Protein AF-A0A1B6NU38-F1 (a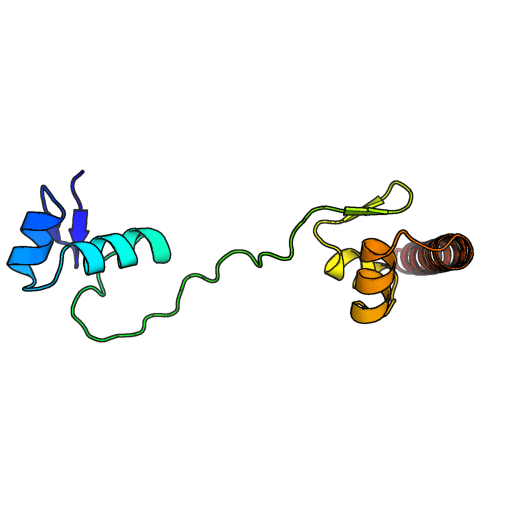fdb_monomer_lite)

Secondary structure (DSSP, 8-state):
--EEETTEEESSHHHHHHHTTS-HHHHHHHHHHHS--TTTTS---PPPP-PPPTT---EEETTEEES-HHHHHHHHT--HHHHHHHHHH---HHHHHHHHHHHHHHHHHHHTT--

Radius of gyration: 23.94 Å; chains: 1; bounding box: 56×25×60 Å

Foldseek 3Di:
DWADELNDIHPDLVRVCVVLVHDSVQQVVCCVFPVHRNCRNVPDPDPTPPDDPPQQDWDAQPNDIDSGLVRLCVLLVHDSVVSVVCVVVPHDPVVSVVSVVSNVVSVVVVVVVVD

Structure (mmCIF, N/CA/C/O backbone):
data_AF-A0A1B6NU38-F1
#
_entry.id   AF-A0A1B6NU38-F1
#
loop_
_atom_site.group_PDB
_atom_site.id
_atom_site.type_symbol
_atom_site.label_atom_id
_atom_site.label_alt_id
_atom_site.label_comp_id
_atom_site.label_asym_id
_atom_site.label_entity_id
_atom_site.label_seq_id
_atom_site.pdbx_PDB_ins_code
_atom_site.Cartn_x
_atom_site.Cartn_y
_atom_site.Cartn_z
_atom_site.occupancy
_atom_site.B_iso_or_equiv
_atom_site.auth_seq_id
_atom_site.auth_comp_id
_atom_site.auth_asym_id
_atom_site.auth_atom_id
_atom_site.pdbx_PDB_model_num
ATOM 1 N N . VAL A 1 1 ? 13.464 -15.161 -19.422 1.00 78.38 1 VAL A N 1
ATOM 2 C CA . VAL A 1 1 ? 12.070 -14.668 -19.510 1.00 78.38 1 VAL A CA 1
ATOM 3 C C . VAL A 1 1 ? 12.010 -13.642 -20.631 1.00 78.38 1 VAL A C 1
ATOM 5 O O . VAL A 1 1 ? 12.813 -12.709 -20.578 1.00 78.38 1 VAL A O 1
ATOM 8 N N . PRO A 1 2 ? 11.152 -13.838 -21.647 1.00 85.06 2 PRO A N 1
ATOM 9 C CA . PRO A 1 2 ? 10.975 -12.872 -22.726 1.00 85.06 2 PRO A CA 1
ATOM 10 C C . PRO A 1 2 ? 10.307 -11.597 -22.202 1.00 85.06 2 PRO A C 1
ATOM 12 O O . PRO A 1 2 ? 9.483 -11.653 -21.289 1.00 85.06 2 PRO A O 1
ATOM 15 N N . VAL A 1 3 ? 10.676 -10.443 -22.757 1.00 85.06 3 VAL A N 1
ATOM 16 C CA . VAL A 1 3 ? 10.203 -9.130 -22.298 1.00 85.06 3 VAL A CA 1
ATOM 17 C C . VAL A 1 3 ? 9.656 -8.333 -23.465 1.00 85.06 3 VAL A C 1
ATOM 19 O O . VAL A 1 3 ? 10.313 -8.192 -24.492 1.00 85.06 3 VAL A O 1
ATOM 22 N N . ARG A 1 4 ? 8.456 -7.780 -23.289 1.00 87.94 4 ARG A N 1
ATOM 23 C CA . ARG A 1 4 ? 7.833 -6.886 -24.261 1.00 87.94 4 ARG A CA 1
ATOM 24 C C . ARG A 1 4 ? 8.175 -5.435 -23.928 1.00 87.94 4 ARG A C 1
ATOM 26 O O . ARG A 1 4 ? 7.919 -4.991 -22.810 1.00 87.94 4 ARG A O 1
ATOM 33 N N . VAL A 1 5 ? 8.744 -4.714 -24.891 1.00 84.12 5 VAL A N 1
ATOM 34 C CA . VAL A 1 5 ? 9.052 -3.284 -24.781 1.00 84.12 5 VAL A CA 1
ATOM 35 C C . VAL A 1 5 ? 8.634 -2.574 -26.064 1.00 84.12 5 VAL A C 1
ATOM 37 O O . VAL A 1 5 ? 9.087 -2.928 -27.147 1.00 84.12 5 VAL A O 1
ATOM 40 N N . ARG A 1 6 ? 7.757 -1.574 -25.947 1.00 82.69 6 ARG A N 1
ATOM 41 C CA . ARG A 1 6 ? 7.203 -0.766 -27.047 1.00 82.69 6 ARG A CA 1
ATOM 42 C C . ARG A 1 6 ? 6.589 -1.616 -28.161 1.00 82.69 6 ARG A C 1
ATOM 44 O O . ARG A 1 6 ? 6.775 -1.353 -29.342 1.00 82.69 6 ARG A O 1
ATOM 51 N N . GLY A 1 7 ? 5.885 -2.677 -27.773 1.00 83.75 7 GLY A N 1
ATOM 52 C CA . GLY A 1 7 ? 5.268 -3.614 -28.714 1.00 83.75 7 GLY A CA 1
ATOM 53 C C . GLY A 1 7 ? 6.207 -4.682 -29.286 1.00 83.75 7 GLY A C 1
ATOM 54 O O . GLY A 1 7 ? 5.699 -5.661 -29.823 1.00 83.75 7 GLY A O 1
ATOM 55 N N . VAL A 1 8 ? 7.525 -4.571 -29.095 1.00 87.62 8 VAL A N 1
ATOM 56 C CA . VAL A 1 8 ? 8.518 -5.557 -29.551 1.00 87.62 8 VAL A CA 1
ATOM 57 C C . VAL A 1 8 ? 8.778 -6.588 -28.455 1.00 87.62 8 VAL A C 1
ATOM 59 O O . VAL A 1 8 ? 8.989 -6.230 -27.296 1.00 87.62 8 VAL A O 1
ATOM 62 N N . VAL A 1 9 ? 8.755 -7.877 -28.805 1.00 91.12 9 VAL A N 1
ATOM 63 C CA . VAL A 1 9 ? 9.077 -8.971 -27.877 1.00 91.12 9 VAL A CA 1
ATOM 64 C C . VAL A 1 9 ? 10.547 -9.333 -28.025 1.00 91.12 9 VAL A C 1
ATOM 66 O O . VAL A 1 9 ? 10.983 -9.796 -29.075 1.00 91.12 9 VAL A O 1
ATOM 69 N N . TYR A 1 10 ? 11.303 -9.148 -26.951 1.00 89.50 10 TYR A N 1
ATOM 70 C CA . TYR A 1 10 ? 12.703 -9.533 -26.866 1.00 89.50 10 TYR A CA 1
ATOM 71 C C . TYR A 1 10 ? 12.849 -10.867 -26.127 1.00 89.50 10 TYR A C 1
ATOM 73 O O . TYR A 1 10 ? 12.145 -11.105 -25.140 1.00 89.50 10 TYR A O 1
ATOM 81 N N . PRO A 1 11 ? 13.799 -11.727 -26.533 1.00 91.00 11 PRO A N 1
ATOM 82 C CA . PRO A 1 11 ? 14.022 -13.023 -25.889 1.00 91.00 11 PRO A CA 1
ATOM 83 C C . PRO A 1 11 ? 14.564 -12.888 -24.457 1.00 91.00 11 PRO A C 1
ATOM 85 O O . PRO A 1 11 ? 14.358 -13.773 -23.623 1.00 91.00 11 PRO A O 1
ATOM 88 N N . SER A 1 12 ? 15.231 -11.773 -24.138 1.00 90.88 12 SER A N 1
ATOM 89 C CA . SER A 1 12 ? 15.734 -11.485 -22.795 1.00 90.88 12 SER A CA 1
ATOM 90 C C . SER A 1 12 ? 15.791 -9.984 -22.495 1.00 90.88 12 SER A C 1
ATOM 92 O O . SER A 1 12 ? 15.835 -9.149 -23.400 1.00 90.88 12 SER A O 1
ATOM 94 N N . MET A 1 13 ? 15.842 -9.647 -21.199 1.00 88.56 13 MET A N 1
ATOM 95 C CA . MET A 1 13 ? 16.045 -8.270 -20.724 1.00 88.56 13 MET A CA 1
ATOM 96 C C . MET A 1 13 ? 17.345 -7.661 -21.250 1.00 88.56 13 MET A C 1
ATOM 98 O O . MET A 1 13 ? 17.356 -6.489 -21.604 1.00 88.56 13 MET A O 1
ATOM 102 N N . SER A 1 14 ? 18.425 -8.444 -21.324 1.00 89.38 14 SER A N 1
ATOM 103 C CA . SER A 1 14 ? 19.723 -7.969 -21.812 1.00 89.38 14 SER A CA 1
ATOM 104 C C . SER A 1 14 ? 19.665 -7.585 -23.289 1.00 89.38 14 SER A C 1
ATOM 106 O O . SER A 1 14 ? 20.196 -6.549 -23.668 1.00 89.38 14 SER A O 1
ATOM 108 N N . VAL A 1 15 ? 18.961 -8.368 -24.114 1.00 91.44 15 VAL A N 1
ATOM 109 C CA . VAL A 1 15 ? 18.789 -8.056 -25.542 1.00 91.44 15 VAL A CA 1
ATOM 110 C C . VAL A 1 15 ? 17.937 -6.797 -25.723 1.00 91.44 15 VAL A C 1
ATOM 112 O O . VAL A 1 15 ? 18.296 -5.927 -26.512 1.00 91.44 15 VAL A O 1
ATOM 115 N N . ALA A 1 16 ? 16.860 -6.647 -24.946 1.00 88.12 16 ALA A N 1
ATOM 116 C CA . ALA A 1 16 ? 16.054 -5.424 -24.944 1.00 88.12 16 ALA A CA 1
ATOM 117 C C . ALA A 1 16 ? 16.865 -4.194 -24.496 1.00 88.12 16 ALA A C 1
ATOM 119 O O . ALA A 1 16 ? 16.754 -3.122 -25.082 1.00 88.12 16 ALA A O 1
ATOM 120 N N . ALA A 1 17 ? 17.700 -4.354 -23.468 1.00 88.81 17 ALA A N 1
ATOM 121 C CA . ALA A 1 17 ? 18.563 -3.310 -22.927 1.00 88.81 17 ALA A CA 1
ATOM 122 C C . ALA A 1 17 ? 19.593 -2.825 -23.949 1.00 88.81 17 ALA A C 1
ATOM 124 O O . ALA A 1 17 ? 19.733 -1.619 -24.136 1.00 88.81 17 ALA A O 1
ATOM 125 N N . VAL A 1 18 ? 20.248 -3.753 -24.651 1.00 89.81 18 VAL A N 1
ATOM 126 C CA . VAL A 1 18 ? 21.185 -3.432 -25.735 1.00 89.81 18 VAL A CA 1
ATOM 127 C C . VAL A 1 18 ? 20.462 -2.722 -26.880 1.00 89.81 18 VAL A C 1
ATOM 129 O O . VAL A 1 18 ? 20.910 -1.665 -27.313 1.00 89.81 18 VAL A O 1
ATOM 132 N N . ALA A 1 19 ? 19.309 -3.236 -27.320 1.00 87.88 19 ALA A N 1
ATOM 133 C CA . ALA A 1 19 ? 18.536 -2.638 -28.413 1.00 87.88 19 ALA A CA 1
ATOM 134 C C . ALA A 1 19 ? 18.043 -1.213 -28.104 1.00 87.88 19 ALA A C 1
ATOM 136 O O . ALA A 1 19 ? 17.900 -0.392 -29.005 1.00 87.88 19 ALA A O 1
ATOM 137 N N . LEU A 1 20 ? 17.776 -0.919 -26.831 1.00 83.19 20 LEU A N 1
ATOM 138 C CA . LEU A 1 20 ? 17.291 0.380 -26.364 1.00 83.19 20 LEU A CA 1
ATOM 139 C C . LEU A 1 20 ? 18.406 1.269 -25.797 1.00 83.19 20 LEU A C 1
ATOM 141 O O . LEU A 1 20 ? 18.117 2.376 -25.350 1.00 83.19 20 LEU A O 1
ATOM 145 N N . ASN A 1 21 ? 19.653 0.788 -25.803 1.00 87.50 21 ASN A N 1
ATOM 146 C CA . ASN A 1 21 ? 20.827 1.431 -25.217 1.00 87.50 21 ASN A CA 1
ATOM 147 C C . ASN A 1 21 ? 20.611 1.917 -23.768 1.00 87.50 21 ASN A C 1
ATOM 149 O O . ASN A 1 21 ? 20.907 3.055 -23.406 1.00 87.50 21 ASN A O 1
ATOM 153 N N . ILE A 1 22 ? 20.049 1.048 -22.929 1.00 86.94 22 ILE A N 1
ATOM 154 C CA . ILE A 1 22 ? 19.781 1.314 -21.511 1.00 86.94 22 ILE A CA 1
ATOM 155 C C . ILE A 1 22 ? 20.304 0.182 -20.636 1.00 86.94 22 ILE A C 1
ATOM 157 O O . ILE A 1 22 ? 20.539 -0.928 -21.096 1.00 86.94 22 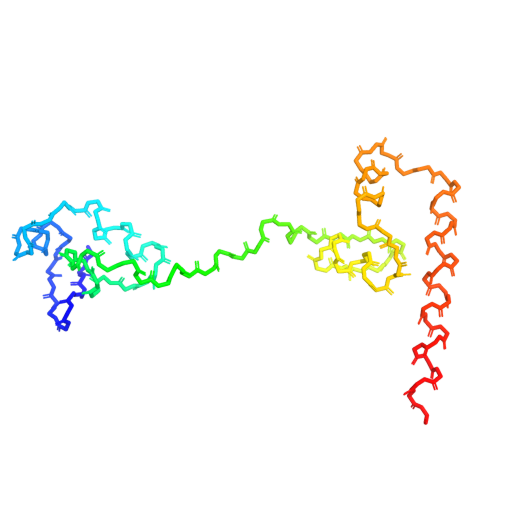ILE A O 1
ATOM 161 N N . SER A 1 23 ? 20.422 0.433 -19.333 1.00 88.00 23 SER A N 1
ATOM 162 C CA . SER A 1 23 ? 20.772 -0.628 -18.389 1.00 88.00 23 SER A CA 1
ATOM 163 C C . SER A 1 23 ? 19.636 -1.658 -18.231 1.00 88.00 23 SER A C 1
ATOM 165 O O . SER A 1 23 ? 18.476 -1.257 -18.055 1.00 88.00 23 SER A O 1
ATOM 167 N N . PRO A 1 24 ? 19.942 -2.972 -18.173 1.00 88.00 24 PRO A N 1
ATOM 168 C CA . PRO A 1 24 ? 18.968 -4.020 -17.854 1.00 88.00 24 PRO A CA 1
ATOM 169 C C . PRO A 1 24 ? 18.225 -3.786 -16.532 1.00 88.00 24 PRO A C 1
ATOM 171 O O . PRO A 1 24 ? 17.050 -4.139 -16.409 1.00 88.00 24 PRO A O 1
ATOM 174 N N . SER A 1 25 ? 18.869 -3.137 -15.553 1.00 85.88 25 SER A N 1
ATOM 175 C CA . SER A 1 25 ? 18.244 -2.810 -14.265 1.00 85.88 25 SER A CA 1
ATOM 176 C C . SER A 1 25 ? 17.117 -1.780 -14.397 1.00 85.88 25 SER A C 1
ATOM 178 O O . SER A 1 25 ? 16.172 -1.800 -13.609 1.00 85.88 25 SER A O 1
ATOM 180 N N . SER A 1 26 ? 17.164 -0.923 -15.422 1.00 83.94 26 SER A N 1
ATOM 181 C CA . SER A 1 26 ? 16.091 0.025 -15.738 1.00 83.94 26 SER A CA 1
ATOM 182 C C . SER A 1 26 ? 14.835 -0.708 -16.214 1.00 83.94 26 SER A C 1
ATOM 184 O O . SER A 1 26 ? 13.735 -0.437 -15.729 1.00 83.94 26 SER A O 1
ATOM 186 N N . ILE A 1 27 ? 15.008 -1.709 -17.086 1.00 86.88 27 ILE A N 1
ATOM 187 C CA . ILE A 1 27 ? 13.917 -2.560 -17.585 1.00 86.88 27 ILE A CA 1
ATOM 188 C C . ILE A 1 27 ? 13.319 -3.379 -16.439 1.00 86.88 27 ILE A C 1
ATOM 190 O O . ILE A 1 27 ? 12.108 -3.344 -16.229 1.00 86.88 27 ILE A O 1
ATOM 194 N N . ALA A 1 28 ? 14.159 -4.050 -15.645 1.00 87.06 28 ALA A N 1
ATOM 195 C CA . ALA A 1 28 ? 13.712 -4.810 -14.478 1.00 87.06 28 ALA A CA 1
ATOM 196 C C . ALA A 1 28 ? 12.971 -3.922 -13.464 1.00 87.06 28 ALA A C 1
ATOM 198 O O . ALA A 1 28 ? 11.897 -4.274 -12.984 1.00 87.06 28 ALA A O 1
ATOM 199 N N . GLY A 1 29 ? 13.497 -2.727 -13.182 1.00 83.94 29 GLY A N 1
ATOM 200 C CA . GLY A 1 29 ? 12.862 -1.764 -12.288 1.00 83.94 29 GLY A CA 1
ATOM 201 C C . GLY A 1 29 ? 11.500 -1.284 -12.791 1.00 83.94 29 GLY A C 1
ATOM 202 O O . GLY A 1 29 ? 10.593 -1.078 -11.985 1.00 83.94 29 GLY A O 1
ATOM 203 N N . GLN A 1 30 ? 11.329 -1.117 -14.104 1.00 82.62 30 GLN A N 1
ATOM 204 C CA . GLN A 1 30 ? 10.035 -0.775 -14.688 1.00 82.62 30 GLN A CA 1
ATOM 205 C C . GLN A 1 30 ? 9.052 -1.944 -14.651 1.00 82.62 30 GLN A C 1
ATOM 207 O O . GLN A 1 30 ? 7.920 -1.742 -14.216 1.00 82.62 30 GLN A O 1
ATOM 212 N N . LEU A 1 31 ? 9.485 -3.160 -14.989 1.00 83.69 31 LEU A N 1
ATOM 213 C CA . LEU A 1 31 ? 8.651 -4.360 -14.886 1.00 83.69 31 LEU A CA 1
ATOM 214 C C . LEU A 1 31 ? 8.169 -4.585 -13.449 1.00 83.69 31 LEU A C 1
ATOM 216 O O . LEU A 1 31 ? 6.971 -4.716 -13.225 1.00 83.69 31 LEU A O 1
ATOM 220 N N . SER A 1 32 ? 9.060 -4.523 -12.458 1.00 81.38 32 SER A N 1
ATOM 221 C CA . SER A 1 32 ? 8.687 -4.746 -11.056 1.00 81.38 32 SER A CA 1
ATOM 222 C C . SER A 1 32 ? 7.785 -3.650 -10.483 1.00 81.38 32 SER A C 1
ATOM 224 O O . SER A 1 32 ? 6.970 -3.921 -9.607 1.00 81.38 32 SER A O 1
ATOM 226 N N . ARG A 1 33 ? 7.928 -2.395 -10.933 1.00 73.62 33 ARG A N 1
ATOM 227 C CA . ARG A 1 33 ? 7.168 -1.253 -10.382 1.00 73.62 33 ARG A CA 1
ATOM 228 C C . ARG A 1 33 ? 5.890 -0.929 -11.147 1.00 73.62 33 ARG A C 1
ATOM 230 O O . ARG A 1 33 ? 5.025 -0.263 -10.589 1.00 73.62 33 ARG A O 1
ATOM 237 N N . ARG A 1 34 ? 5.809 -1.280 -12.430 1.00 75.44 34 ARG A N 1
ATOM 238 C CA . ARG A 1 34 ? 4.717 -0.880 -13.333 1.00 75.44 34 ARG A CA 1
ATOM 239 C C . ARG A 1 34 ? 4.073 -2.062 -14.056 1.00 75.44 34 ARG A C 1
ATOM 241 O O . ARG A 1 34 ? 3.021 -1.874 -14.648 1.00 75.44 34 ARG A O 1
ATOM 248 N N . GLY A 1 35 ? 4.699 -3.239 -14.060 1.00 77.88 35 GLY A N 1
ATOM 249 C CA . GLY A 1 35 ? 4.269 -4.398 -14.853 1.00 77.88 35 GLY A CA 1
ATOM 250 C C . GLY A 1 35 ? 4.556 -4.275 -16.354 1.00 77.88 35 GLY A C 1
ATOM 251 O O . GLY A 1 35 ? 4.421 -5.255 -17.078 1.00 77.88 35 GLY A O 1
ATOM 252 N N . VAL A 1 36 ? 4.985 -3.098 -16.821 1.00 81.44 36 VAL A N 1
ATOM 253 C CA . VAL A 1 36 ? 5.253 -2.786 -18.231 1.00 81.44 36 VAL A CA 1
ATOM 254 C C . VAL A 1 36 ? 6.570 -2.026 -18.375 1.00 81.44 36 VAL A C 1
ATOM 256 O O . VAL A 1 36 ? 6.923 -1.206 -17.523 1.00 81.44 36 VAL A O 1
ATOM 259 N N . ALA A 1 37 ? 7.294 -2.292 -19.463 1.00 81.56 37 ALA A N 1
ATOM 260 C CA . ALA A 1 37 ? 8.605 -1.704 -19.751 1.00 81.56 37 ALA A CA 1
ATOM 261 C C . ALA A 1 37 ? 8.597 -0.730 -20.945 1.00 81.56 37 ALA A C 1
ATOM 263 O O . ALA A 1 37 ? 9.653 -0.268 -21.365 1.00 81.56 37 ALA A O 1
ATOM 264 N N . ASP A 1 38 ? 7.429 -0.370 -21.488 1.00 81.44 38 ASP A N 1
ATOM 265 C CA . ASP A 1 38 ? 7.321 0.479 -22.689 1.00 81.44 38 ASP A CA 1
ATOM 266 C C . ASP A 1 38 ? 7.957 1.871 -22.515 1.00 81.44 38 ASP A C 1
ATOM 268 O O . ASP A 1 38 ? 8.476 2.462 -23.463 1.00 81.44 38 ASP A O 1
ATOM 272 N N . GLY A 1 39 ? 7.983 2.374 -21.278 1.00 74.31 39 GLY A N 1
ATOM 273 C CA . GLY A 1 39 ? 8.601 3.650 -20.918 1.00 74.31 39 GLY A CA 1
ATOM 274 C C . GLY A 1 39 ? 10.117 3.596 -20.705 1.00 74.31 39 GLY A C 1
ATOM 275 O O . GLY A 1 39 ? 10.677 4.560 -20.176 1.00 74.31 39 GLY A O 1
ATOM 276 N N . ALA A 1 40 ? 10.792 2.483 -20.998 1.00 76.56 40 ALA A N 1
ATOM 277 C CA . ALA A 1 40 ? 12.213 2.328 -20.706 1.00 76.56 40 ALA A CA 1
ATOM 278 C C . ALA A 1 40 ? 13.039 3.237 -21.630 1.00 76.56 40 ALA A C 1
ATOM 280 O O . ALA A 1 40 ? 12.830 3.250 -22.842 1.00 76.56 40 ALA A O 1
ATOM 281 N N . GLY A 1 41 ? 13.936 4.049 -21.058 1.00 72.19 41 GLY A N 1
ATOM 282 C CA . GLY A 1 41 ? 14.815 4.961 -21.808 1.00 72.19 41 GLY A CA 1
ATOM 283 C C . GLY A 1 41 ? 14.204 6.292 -22.270 1.00 72.19 41 GLY A C 1
ATOM 284 O O . GLY A 1 41 ? 14.927 7.109 -22.819 1.00 72.19 41 GLY A O 1
ATOM 285 N N . LEU A 1 42 ? 12.914 6.559 -22.030 1.00 74.94 42 LEU A N 1
ATOM 286 C CA . LEU A 1 42 ? 12.253 7.797 -22.493 1.00 74.94 42 LEU A CA 1
ATOM 287 C C . LEU A 1 42 ? 12.342 8.978 -21.513 1.00 74.94 42 LEU A C 1
ATOM 289 O O . LEU A 1 42 ? 11.658 9.976 -21.708 1.00 74.94 42 LEU A O 1
ATOM 293 N N . GLY A 1 43 ? 13.088 8.863 -20.408 1.00 62.56 43 GLY A N 1
ATOM 294 C CA . GLY A 1 43 ? 13.163 9.903 -19.362 1.00 62.56 43 GLY A CA 1
ATOM 295 C C . GLY A 1 43 ? 11.838 10.196 -18.632 1.00 62.56 43 GLY A C 1
ATOM 296 O O . GLY A 1 43 ? 11.827 10.865 -17.605 1.00 62.56 43 GLY A O 1
ATOM 297 N N . GLY A 1 44 ? 10.715 9.656 -19.114 1.00 56.72 44 GLY A N 1
ATOM 298 C CA . GLY A 1 44 ? 9.384 9.889 -18.581 1.00 56.72 44 GLY A CA 1
ATOM 299 C C . GLY A 1 44 ? 9.180 9.249 -17.211 1.00 56.72 44 GLY A C 1
ATOM 300 O O . GLY A 1 44 ? 9.110 8.020 -17.056 1.00 56.72 44 GLY A O 1
ATOM 301 N N . HIS A 1 45 ? 8.981 10.095 -16.204 1.00 52.59 45 HIS A N 1
ATOM 302 C CA . HIS A 1 45 ? 8.413 9.712 -14.918 1.00 52.59 45 HIS A CA 1
ATOM 303 C C . HIS A 1 45 ? 6.929 9.341 -15.082 1.00 52.59 45 HIS A C 1
ATOM 305 O O . HIS A 1 45 ? 6.049 10.035 -14.590 1.00 52.59 45 HIS A O 1
ATOM 311 N N . ALA A 1 46 ? 6.619 8.236 -15.773 1.00 52.47 46 ALA A N 1
ATOM 312 C CA . ALA A 1 46 ? 5.253 7.714 -15.771 1.00 52.47 46 ALA A CA 1
ATOM 313 C C . ALA A 1 46 ? 4.809 7.444 -14.315 1.00 52.47 46 ALA A C 1
ATOM 315 O O . ALA A 1 46 ? 5.654 7.053 -13.486 1.00 52.47 46 ALA A O 1
ATOM 316 N N . PRO A 1 47 ? 3.523 7.653 -13.983 1.00 54.84 47 PRO A N 1
ATOM 317 C CA . PRO A 1 47 ? 3.034 7.545 -12.617 1.00 54.84 47 PRO A CA 1
ATOM 318 C C . PRO A 1 47 ? 3.425 6.187 -12.030 1.00 54.84 47 PRO A C 1
ATOM 320 O O . PRO A 1 47 ? 3.200 5.135 -12.630 1.00 54.84 47 PRO A O 1
ATOM 323 N N . ARG A 1 48 ? 4.101 6.209 -10.875 1.00 57.69 48 ARG A N 1
ATOM 324 C CA . ARG A 1 48 ? 4.401 4.981 -10.127 1.00 57.69 48 ARG A CA 1
ATOM 325 C C . ARG A 1 48 ? 3.069 4.302 -9.822 1.00 57.69 48 ARG A C 1
ATOM 327 O O . ARG A 1 48 ? 2.170 4.971 -9.309 1.00 57.69 48 ARG A O 1
ATOM 334 N N . ALA A 1 49 ? 2.960 2.996 -10.084 1.00 57.91 49 ALA A N 1
ATOM 335 C CA . ALA A 1 49 ? 1.882 2.220 -9.490 1.00 57.91 49 ALA A CA 1
ATOM 336 C C . ALA A 1 49 ? 1.962 2.473 -7.981 1.00 57.91 49 ALA A C 1
ATOM 338 O O . ALA A 1 49 ? 3.026 2.297 -7.375 1.00 57.91 49 ALA A O 1
ATOM 339 N N . LYS A 1 50 ? 0.893 3.026 -7.400 1.00 56.81 50 LYS A N 1
ATOM 340 C CA . LYS A 1 50 ? 0.870 3.309 -5.968 1.00 56.81 50 LYS A CA 1
ATOM 341 C C . LYS A 1 50 ? 1.029 1.964 -5.277 1.00 56.81 50 LYS A C 1
ATOM 343 O O . LYS A 1 50 ? 0.145 1.118 -5.383 1.00 56.81 50 LYS A O 1
ATOM 348 N N . ALA A 1 51 ? 2.166 1.762 -4.612 1.00 58.91 51 ALA A N 1
ATOM 349 C CA . ALA A 1 51 ? 2.320 0.618 -3.734 1.00 58.91 51 ALA A CA 1
ATOM 350 C C . ALA A 1 51 ? 1.125 0.616 -2.765 1.00 58.91 51 ALA A C 1
ATOM 352 O O . ALA A 1 51 ? 0.743 1.700 -2.296 1.00 58.91 51 ALA A O 1
ATOM 353 N N . PRO A 1 52 ? 0.513 -0.548 -2.485 1.00 56.44 52 PRO A N 1
ATOM 354 C CA . PRO A 1 52 ? -0.517 -0.625 -1.466 1.00 56.44 52 PRO A CA 1
ATOM 355 C C . PRO A 1 52 ? 0.054 -0.014 -0.183 1.00 56.44 52 PRO A C 1
ATOM 357 O O . PRO A 1 52 ? 1.221 -0.251 0.152 1.00 56.44 52 PRO A O 1
ATOM 360 N N . PRO A 1 53 ? -0.704 0.860 0.491 1.00 58.22 53 PRO A N 1
ATOM 361 C CA . PRO A 1 53 ? -0.127 1.691 1.522 1.00 58.22 53 PRO A CA 1
ATOM 362 C C . PRO A 1 53 ? 0.288 0.777 2.686 1.00 58.22 53 PRO A C 1
ATOM 364 O O . PRO A 1 53 ? -0.504 -0.022 3.196 1.00 58.22 53 PRO A O 1
ATOM 367 N N . ALA A 1 54 ? 1.572 0.852 3.059 1.00 56.56 54 ALA A N 1
ATOM 368 C CA . ALA A 1 54 ? 2.243 -0.058 3.999 1.00 56.56 54 ALA A CA 1
ATOM 369 C C . ALA A 1 54 ? 1.629 -0.068 5.417 1.00 56.56 54 ALA A C 1
ATOM 371 O O . ALA A 1 54 ? 1.967 -0.899 6.255 1.00 56.56 54 ALA A O 1
ATOM 372 N N . ASN A 1 55 ? 0.700 0.847 5.684 1.00 56.38 55 ASN A N 1
ATOM 373 C CA . ASN A 1 55 ? -0.088 0.972 6.906 1.00 56.38 55 ASN A CA 1
ATOM 374 C C . ASN A 1 55 ? -1.350 0.080 6.930 1.00 56.38 55 ASN A C 1
ATOM 376 O O . ASN A 1 55 ? -2.134 0.168 7.874 1.00 56.38 55 ASN A O 1
ATOM 380 N N . SER A 1 56 ? -1.538 -0.805 5.947 1.00 56.53 56 SER A N 1
ATOM 381 C CA . SER A 1 56 ? -2.674 -1.743 5.871 1.00 56.53 56 SER A CA 1
ATOM 382 C C . SER A 1 56 ? -2.457 -3.037 6.662 1.00 56.53 56 SER A C 1
ATOM 384 O O . SER A 1 56 ? -2.818 -4.125 6.214 1.00 56.53 56 SER A O 1
ATOM 386 N N . ARG A 1 57 ? -1.834 -2.951 7.844 1.00 65.88 57 ARG A N 1
ATOM 387 C CA . ARG A 1 57 ? -1.853 -4.084 8.773 1.00 65.88 57 ARG A CA 1
ATOM 388 C C . ARG A 1 57 ? -3.270 -4.211 9.316 1.00 65.88 57 ARG A C 1
ATOM 390 O O . ARG A 1 57 ? -3.758 -3.284 9.964 1.00 65.88 57 ARG A O 1
ATOM 397 N N . ARG A 1 58 ? -3.903 -5.351 9.031 1.00 73.25 58 ARG A N 1
ATOM 398 C CA . ARG A 1 58 ? -5.205 -5.707 9.597 1.00 73.25 58 ARG A CA 1
ATOM 399 C C . ARG A 1 58 ? -5.106 -5.643 11.118 1.00 73.25 58 ARG A C 1
ATOM 401 O O . ARG A 1 58 ? -4.130 -6.129 11.689 1.00 73.25 58 ARG A O 1
ATOM 408 N N . CYS A 1 59 ? -6.081 -5.014 11.755 1.00 73.94 59 CYS A N 1
ATOM 409 C CA . CYS A 1 59 ? -6.152 -4.931 13.205 1.00 73.94 59 CYS A CA 1
ATOM 410 C C . CYS A 1 59 ? -7.530 -5.369 13.681 1.00 73.94 59 CYS A C 1
ATOM 412 O O . CYS A 1 59 ? -8.546 -5.008 13.092 1.00 73.94 59 CYS A O 1
ATOM 414 N N . VAL A 1 60 ? -7.545 -6.149 14.757 1.00 79.38 60 VAL A N 1
ATOM 415 C CA . VAL A 1 60 ? -8.771 -6.560 15.435 1.00 79.38 60 VAL A CA 1
ATOM 416 C C . VAL A 1 60 ? -8.900 -5.714 16.692 1.00 79.38 60 VAL A C 1
ATOM 418 O O . VAL A 1 60 ? -7.981 -5.677 17.507 1.00 79.38 60 VAL A O 1
ATOM 421 N N . ILE A 1 61 ? -10.008 -4.990 16.829 1.00 77.62 61 ILE A N 1
ATOM 422 C CA . ILE A 1 61 ? -10.286 -4.126 17.983 1.00 77.62 61 ILE A CA 1
ATOM 423 C C . ILE A 1 61 ? -11.655 -4.525 18.523 1.00 77.62 61 ILE A C 1
ATOM 425 O O . ILE A 1 61 ? -12.638 -4.441 17.792 1.00 77.62 61 ILE A O 1
ATOM 429 N N . HIS A 1 62 ? -11.713 -4.986 19.777 1.00 75.12 62 HIS A N 1
ATOM 430 C CA . HIS A 1 62 ? -12.948 -5.443 20.436 1.00 75.12 62 HIS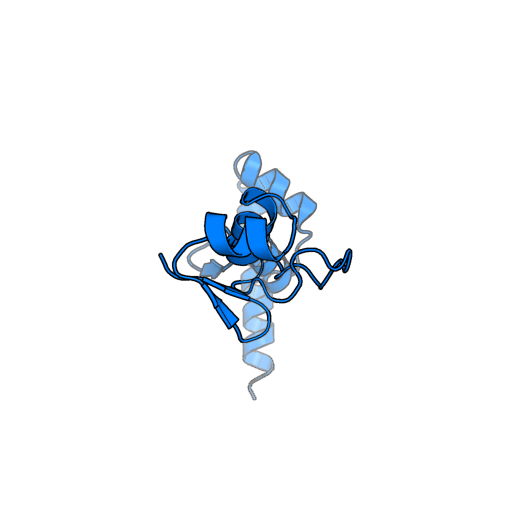 A CA 1
ATOM 431 C C . HIS A 1 62 ? -13.788 -6.417 19.583 1.00 75.12 62 HIS A C 1
ATOM 433 O O . HIS A 1 62 ? -15.005 -6.294 19.492 1.00 75.12 62 HIS A O 1
ATOM 439 N N . GLY A 1 63 ? -13.126 -7.365 18.908 1.00 75.19 63 GLY A N 1
ATOM 440 C CA . GLY A 1 63 ? -13.788 -8.362 18.056 1.00 75.19 63 GLY A CA 1
ATOM 441 C C . GLY A 1 63 ? -14.185 -7.871 16.658 1.00 75.19 63 GLY A C 1
ATOM 442 O O . GLY A 1 63 ? -14.705 -8.655 15.872 1.00 75.19 63 GLY A O 1
ATOM 443 N N . ARG A 1 64 ? -13.915 -6.606 16.306 1.00 76.62 64 ARG A N 1
ATOM 444 C CA . ARG A 1 64 ? -14.105 -6.082 14.946 1.00 76.62 64 ARG A CA 1
ATOM 445 C C . ARG A 1 64 ? -12.808 -6.089 14.164 1.00 76.62 64 ARG A C 1
ATOM 447 O O . ARG A 1 64 ? -11.813 -5.509 14.599 1.00 76.62 64 ARG A O 1
ATOM 454 N N . GLU A 1 65 ? -12.843 -6.699 12.987 1.00 79.31 65 GLU A N 1
ATOM 455 C CA . GLU A 1 65 ? -11.727 -6.692 12.050 1.00 79.31 65 GLU A CA 1
ATOM 456 C C . GLU A 1 65 ? -11.737 -5.419 11.204 1.00 79.31 65 GLU A C 1
ATOM 458 O O . GLU A 1 65 ? -12.722 -5.085 10.543 1.00 79.31 65 GLU A O 1
ATOM 463 N N . PHE A 1 66 ? -10.609 -4.716 11.192 1.00 79.00 66 PHE A N 1
ATOM 464 C CA . PHE A 1 66 ? -10.396 -3.558 10.340 1.00 79.00 66 PHE A CA 1
ATOM 465 C C . PHE A 1 66 ? -9.228 -3.805 9.388 1.00 79.00 66 PHE A C 1
ATOM 467 O O . PHE A 1 66 ? -8.204 -4.372 9.780 1.00 79.00 66 PHE A O 1
ATOM 474 N N . PRO A 1 67 ? -9.323 -3.314 8.140 1.00 75.19 67 PRO A N 1
ATOM 475 C CA . PRO A 1 67 ? -8.247 -3.459 7.164 1.00 75.19 67 PRO A CA 1
ATOM 476 C C . PRO A 1 67 ? -7.001 -2.641 7.541 1.00 75.19 67 PRO A C 1
ATOM 478 O O . PRO A 1 67 ? -5.910 -2.922 7.053 1.00 75.19 67 PRO A O 1
ATOM 481 N N . SER A 1 68 ? -7.149 -1.620 8.396 1.00 80.81 68 SER A N 1
ATOM 482 C CA . SER A 1 68 ? -6.040 -0.838 8.945 1.00 80.81 68 SER A CA 1
ATOM 483 C C . SER A 1 68 ? -6.425 -0.110 10.234 1.00 80.81 68 SER A C 1
ATOM 485 O O . SER A 1 68 ? -7.595 0.198 10.467 1.00 80.81 68 SER A O 1
ATOM 487 N N . ILE A 1 69 ? -5.413 0.282 11.013 1.00 80.12 69 ILE A N 1
ATOM 488 C CA . ILE A 1 69 ? -5.552 1.168 12.185 1.00 80.12 69 ILE A CA 1
ATOM 489 C C . ILE A 1 69 ? -6.215 2.499 11.791 1.00 80.12 69 ILE A C 1
ATOM 491 O O . ILE A 1 69 ? -7.030 3.037 12.535 1.00 80.12 69 ILE A O 1
ATOM 495 N N . ALA A 1 70 ? -5.908 3.021 10.600 1.00 80.44 70 ALA A N 1
ATOM 496 C CA . ALA A 1 70 ? -6.525 4.242 10.086 1.00 80.44 70 ALA A CA 1
ATOM 497 C C . ALA A 1 70 ? -8.013 4.051 9.758 1.00 80.44 70 ALA A C 1
ATOM 499 O O . ALA A 1 70 ? -8.819 4.939 10.032 1.00 80.44 70 ALA A O 1
ATOM 500 N N . ALA A 1 71 ? -8.387 2.897 9.199 1.00 81.25 71 ALA A N 1
ATOM 501 C CA . ALA A 1 71 ? -9.785 2.556 8.956 1.00 81.25 71 ALA A CA 1
ATOM 502 C C . ALA A 1 71 ? -10.559 2.412 10.272 1.00 81.25 71 ALA A C 1
ATOM 504 O O . ALA A 1 71 ? -11.650 2.963 10.386 1.00 81.25 71 ALA A O 1
ATOM 505 N N . ALA A 1 72 ? -9.966 1.763 11.278 1.00 81.94 72 ALA A N 1
ATOM 506 C CA . ALA A 1 72 ? -10.545 1.685 12.613 1.00 81.94 72 ALA A CA 1
ATOM 507 C C . ALA A 1 72 ? -10.749 3.074 13.231 1.00 81.94 72 ALA A C 1
ATOM 509 O O . ALA A 1 72 ? -11.849 3.404 13.663 1.00 81.94 72 ALA A O 1
ATOM 510 N N . ALA A 1 73 ? -9.721 3.927 13.199 1.00 84.88 73 ALA A N 1
ATOM 511 C CA . ALA A 1 73 ? -9.801 5.278 13.744 1.00 84.88 73 ALA A CA 1
ATOM 512 C C . ALA A 1 73 ? -10.923 6.101 13.088 1.00 84.88 73 ALA A C 1
ATOM 514 O O . ALA A 1 73 ? -11.685 6.765 13.787 1.00 84.88 73 ALA A O 1
ATOM 515 N N . ARG A 1 74 ? -11.082 6.002 11.759 1.00 83.75 74 ARG A N 1
ATOM 516 C CA . ARG A 1 74 ? -12.176 6.667 11.031 1.00 83.75 74 ARG A CA 1
ATOM 517 C C . ARG A 1 74 ? -13.551 6.097 11.364 1.00 83.75 74 ARG A C 1
ATOM 519 O O . ARG A 1 74 ? -14.483 6.872 11.516 1.00 83.75 74 ARG A O 1
ATOM 526 N N . ALA A 1 75 ? -13.676 4.776 11.478 1.00 81.19 75 ALA A N 1
ATOM 527 C CA . ALA A 1 75 ? -14.948 4.127 11.792 1.00 81.19 75 ALA A CA 1
ATOM 528 C C . ALA A 1 75 ? -15.438 4.463 13.210 1.00 81.19 75 ALA A C 1
ATOM 530 O O . ALA A 1 75 ? -16.633 4.628 13.423 1.00 81.19 75 ALA A O 1
ATOM 531 N N . ILE A 1 76 ? -14.511 4.582 14.164 1.00 82.88 76 ILE A N 1
ATOM 532 C CA . ILE A 1 76 ? -14.801 4.897 15.571 1.00 82.88 76 ILE A CA 1
ATOM 533 C C . ILE A 1 76 ? -14.887 6.424 15.791 1.00 82.88 76 ILE A C 1
ATOM 535 O O . ILE A 1 76 ? -15.465 6.889 16.771 1.00 82.88 76 ILE A O 1
ATOM 539 N N . GLY A 1 77 ? -14.322 7.224 14.881 1.00 83.50 77 GLY A N 1
ATOM 540 C CA . GLY A 1 77 ? -14.282 8.685 14.989 1.00 83.50 77 GLY A CA 1
ATOM 541 C C . GLY A 1 77 ? -13.224 9.195 15.972 1.00 83.50 77 GLY A C 1
ATOM 542 O O . GLY A 1 77 ? -13.427 10.216 16.624 1.00 83.50 77 GLY A O 1
ATOM 543 N N . VAL A 1 78 ? -12.100 8.485 16.106 1.00 85.44 78 VAL A N 1
ATOM 544 C CA . VAL A 1 78 ? -10.993 8.855 17.003 1.00 85.44 78 VAL A CA 1
ATOM 545 C C . VAL A 1 78 ? -9.781 9.364 16.232 1.00 85.44 78 VAL A C 1
ATOM 547 O O . VAL A 1 78 ? -9.556 9.028 15.070 1.00 85.44 78 VAL A O 1
ATOM 550 N N . ASN A 1 79 ? -8.959 10.175 16.898 1.00 87.31 79 ASN A N 1
ATOM 551 C CA . ASN A 1 79 ? -7.729 10.688 16.308 1.00 87.31 79 ASN A CA 1
ATOM 552 C C . ASN A 1 79 ? -6.708 9.554 16.098 1.00 87.31 79 ASN A C 1
ATOM 554 O O . ASN A 1 79 ? -6.264 8.916 17.056 1.00 87.31 79 ASN A O 1
ATOM 558 N N . TYR A 1 80 ? -6.299 9.353 14.843 1.00 85.31 80 TYR A N 1
ATOM 559 C CA . TYR A 1 80 ? -5.347 8.317 14.440 1.00 85.31 80 TYR A CA 1
ATOM 560 C C . TYR A 1 80 ? -4.013 8.384 15.195 1.00 85.31 80 TYR A C 1
ATOM 562 O O . TYR A 1 80 ? -3.518 7.351 15.638 1.00 85.31 80 TYR A O 1
ATOM 570 N N . SER A 1 81 ? -3.431 9.574 15.365 1.00 85.06 81 SER A N 1
ATOM 571 C CA . SER A 1 81 ? -2.106 9.728 15.982 1.00 85.06 81 SER A CA 1
ATOM 572 C C . SER A 1 81 ? -2.119 9.331 17.456 1.00 85.06 81 SER A C 1
ATOM 574 O O . SER A 1 81 ? -1.185 8.691 17.940 1.00 85.06 81 SER A O 1
ATOM 576 N N . HIS A 1 82 ? -3.200 9.671 18.162 1.00 84.12 82 HIS A N 1
ATOM 577 C CA . HIS A 1 82 ? -3.394 9.262 19.549 1.00 84.12 82 HIS A CA 1
ATOM 578 C C . HIS A 1 82 ? -3.614 7.749 19.646 1.00 84.12 82 HIS A C 1
ATOM 580 O O . HIS A 1 82 ? -2.945 7.073 20.424 1.00 84.12 82 HIS A O 1
ATOM 586 N N . PHE A 1 83 ? -4.485 7.216 18.787 1.00 83.44 83 PHE A N 1
ATOM 587 C CA . PHE A 1 83 ? -4.813 5.796 18.737 1.00 83.44 83 PHE A CA 1
ATOM 588 C C . PHE A 1 83 ? -3.584 4.925 18.430 1.00 83.44 83 PHE A C 1
ATOM 590 O O . PHE A 1 83 ? -3.311 3.960 19.137 1.00 83.44 83 PHE A O 1
ATOM 597 N N . PHE A 1 84 ? -2.777 5.304 17.437 1.00 82.94 84 PHE A N 1
ATOM 598 C CA . PHE A 1 84 ? -1.544 4.598 17.086 1.00 82.94 84 PHE A CA 1
ATOM 599 C C . PHE A 1 84 ? -0.529 4.585 18.237 1.00 82.94 84 PHE A C 1
ATOM 601 O O . PHE A 1 84 ? 0.120 3.567 18.480 1.00 82.94 84 PHE A O 1
ATOM 608 N N . ARG A 1 85 ? -0.399 5.701 18.965 1.00 84.25 85 ARG A N 1
ATOM 609 C CA . ARG A 1 85 ? 0.511 5.801 20.111 1.00 84.25 85 ARG A CA 1
ATOM 610 C C . ARG A 1 85 ? 0.075 4.894 21.261 1.00 84.25 85 ARG A C 1
ATOM 612 O O . ARG A 1 85 ? 0.933 4.237 21.839 1.00 84.25 85 ARG A O 1
ATOM 619 N N . GLU A 1 86 ? -1.220 4.831 21.549 1.00 82.69 86 GLU A N 1
ATOM 620 C CA . GLU A 1 86 ? -1.780 3.951 22.582 1.00 82.69 86 GLU A CA 1
ATOM 621 C C . GLU A 1 86 ? -1.648 2.471 22.210 1.00 82.69 86 GLU A C 1
ATOM 623 O O . GLU A 1 86 ? -1.170 1.674 23.011 1.00 82.69 86 GLU A O 1
ATOM 628 N N . VAL A 1 87 ? -1.955 2.104 20.962 1.00 79.88 87 VAL A N 1
ATOM 629 C CA . VAL A 1 87 ? -1.766 0.728 20.470 1.00 79.88 87 VAL A CA 1
ATOM 630 C C . VAL A 1 87 ? -0.294 0.311 20.554 1.00 79.88 87 VAL A C 1
ATOM 632 O O . VAL A 1 87 ? 0.005 -0.813 20.944 1.00 79.88 87 VAL A O 1
ATOM 635 N N . LYS A 1 88 ? 0.639 1.219 20.236 1.00 80.62 88 LYS A N 1
ATOM 636 C CA . LYS A 1 88 ? 2.081 0.949 20.327 1.00 80.62 88 LYS A CA 1
ATOM 637 C C . LYS A 1 88 ? 2.582 0.832 21.773 1.00 80.62 88 LYS A C 1
ATOM 639 O O . LYS A 1 88 ? 3.542 0.108 22.010 1.00 80.62 88 LYS A O 1
ATOM 644 N N . ARG A 1 89 ? 1.984 1.565 22.716 1.00 80.88 89 ARG A N 1
ATOM 645 C CA . ARG A 1 89 ? 2.386 1.577 24.134 1.00 80.88 89 ARG A CA 1
ATOM 646 C C . ARG A 1 89 ? 1.786 0.434 24.955 1.00 80.88 89 ARG A C 1
ATOM 648 O O . ARG A 1 89 ? 2.267 0.195 26.054 1.00 80.88 89 ARG A O 1
ATOM 655 N N . GLY A 1 90 ? 0.797 -0.276 24.416 1.00 70.19 90 GLY A N 1
ATOM 656 C CA . GLY A 1 90 ? -0.044 -1.172 25.201 1.00 70.19 90 GLY A CA 1
ATOM 657 C C . GLY A 1 90 ? -1.210 -0.362 25.747 1.00 70.19 90 GLY A C 1
ATOM 658 O O . GLY A 1 90 ? -1.045 0.485 26.619 1.00 70.19 90 GLY A O 1
ATOM 659 N N . MET A 1 91 ? -2.371 -0.569 25.138 1.00 74.44 91 MET A N 1
ATOM 660 C CA . MET A 1 91 ? -3.578 0.229 25.325 1.00 74.44 91 MET A CA 1
ATOM 661 C C . MET A 1 91 ? -3.954 0.351 26.809 1.00 74.44 91 MET A C 1
ATOM 663 O O . MET A 1 91 ? -4.088 -0.660 27.494 1.00 74.44 91 MET A O 1
ATOM 667 N N . SER A 1 92 ? -4.153 1.576 27.303 1.00 82.38 92 SER A N 1
ATOM 668 C CA . SER A 1 92 ? -4.660 1.784 28.664 1.00 82.38 92 SER A CA 1
ATOM 669 C C . SER A 1 92 ? -6.096 1.263 28.802 1.00 82.38 92 SER A C 1
ATOM 671 O O . SER A 1 92 ? -6.914 1.455 27.899 1.00 82.38 92 SER A O 1
ATOM 673 N N . ASP A 1 93 ? -6.437 0.676 29.953 1.00 82.69 93 ASP A N 1
ATOM 674 C CA . ASP A 1 93 ? -7.786 0.161 30.236 1.00 82.69 93 ASP A CA 1
ATOM 675 C C . ASP A 1 93 ? -8.868 1.248 30.087 1.00 82.69 93 ASP A C 1
ATOM 677 O O . ASP A 1 93 ? -9.890 1.059 29.428 1.00 82.69 93 ASP A O 1
ATOM 681 N N . ARG A 1 94 ? -8.576 2.467 30.556 1.00 82.94 94 ARG A N 1
ATOM 682 C CA . ARG A 1 94 ? -9.461 3.632 30.393 1.00 82.94 94 ARG A CA 1
ATOM 683 C C . ARG A 1 94 ? -9.705 3.979 28.922 1.00 82.94 94 ARG A C 1
ATOM 685 O O . ARG A 1 94 ? -10.788 4.429 28.552 1.00 82.94 94 ARG A O 1
ATOM 692 N N . TYR A 1 95 ? -8.693 3.790 28.079 1.00 82.12 95 TYR A N 1
ATOM 693 C CA . TYR A 1 95 ? -8.787 4.077 26.651 1.00 82.12 95 TYR A CA 1
ATOM 694 C C . TYR A 1 95 ? -9.519 2.964 25.889 1.00 82.12 95 TYR A C 1
ATOM 696 O O . TYR A 1 95 ? -10.285 3.252 24.972 1.00 82.12 95 TYR A O 1
ATOM 704 N N . SER A 1 96 ? -9.357 1.715 26.324 1.00 81.06 96 SER A N 1
ATOM 705 C CA . SER A 1 96 ? -10.138 0.558 25.873 1.00 81.06 96 SER A CA 1
ATOM 706 C C . SER A 1 96 ? -11.642 0.771 26.120 1.00 81.06 96 SER A C 1
ATOM 708 O O . SER A 1 96 ? -12.446 0.715 25.189 1.00 81.06 96 SER A O 1
ATOM 710 N N . GLN A 1 97 ? -12.027 1.172 27.338 1.00 84.50 97 GLN A N 1
ATOM 711 C CA . GLN A 1 97 ? -13.422 1.501 27.671 1.00 84.50 97 GLN A CA 1
ATOM 712 C C . GLN A 1 97 ? -13.970 2.672 26.834 1.00 84.50 97 GLN A C 1
ATOM 714 O O . GLN A 1 97 ? -15.112 2.639 26.370 1.00 84.50 97 GLN A O 1
ATOM 719 N N . TYR A 1 98 ? -13.147 3.696 26.585 1.00 86.12 98 TYR A N 1
ATOM 720 C CA . TYR A 1 98 ? -13.512 4.822 25.723 1.00 86.12 98 TYR A CA 1
ATOM 721 C C . TYR A 1 98 ? -13.771 4.395 24.268 1.00 86.12 98 TYR A C 1
ATOM 723 O O . TYR A 1 98 ? -14.746 4.839 23.655 1.00 86.12 98 TYR A O 1
ATOM 731 N N . LEU A 1 99 ? -12.922 3.526 23.708 1.00 84.25 99 LEU A N 1
ATOM 732 C CA . LEU A 1 99 ? -13.096 2.992 2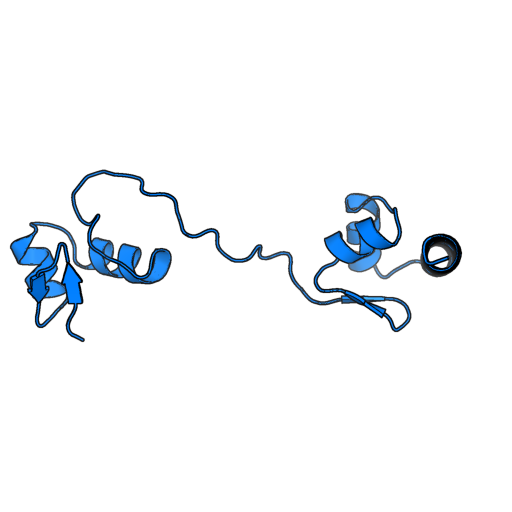2.354 1.00 84.25 99 LEU A CA 1
ATOM 733 C C . LEU A 1 99 ? -14.364 2.148 22.242 1.00 84.25 99 LEU A C 1
ATOM 735 O O . LEU A 1 99 ? -15.087 2.289 21.255 1.00 84.25 99 LEU A O 1
ATOM 739 N N . LEU A 1 100 ? -14.664 1.332 23.256 1.00 85.00 100 LEU A N 1
ATOM 740 C CA . LEU A 1 100 ? -15.902 0.559 23.323 1.00 85.00 100 LEU A CA 1
ATOM 741 C C . LEU A 1 100 ? -17.134 1.476 23.312 1.00 85.00 100 LEU A C 1
ATOM 743 O O . LEU A 1 100 ? -18.018 1.302 22.475 1.00 85.00 100 LEU A O 1
ATOM 747 N N . ALA A 1 101 ? -17.160 2.508 24.163 1.00 86.06 101 ALA A N 1
ATOM 748 C CA . ALA A 1 101 ? -18.260 3.475 24.197 1.00 86.06 101 ALA A CA 1
ATOM 749 C C . ALA A 1 101 ? -18.453 4.179 22.841 1.00 86.06 101 ALA A C 1
ATOM 751 O O . ALA A 1 101 ? -19.580 4.351 22.371 1.00 86.06 101 ALA A O 1
ATOM 752 N N . LYS A 1 102 ? -17.353 4.545 22.170 1.00 84.19 102 LYS A N 1
ATOM 753 C CA . LYS A 1 102 ? -17.400 5.154 20.835 1.00 84.19 102 LYS A CA 1
ATOM 754 C C . LYS A 1 102 ? -17.874 4.194 19.750 1.00 84.19 102 LYS A C 1
ATOM 756 O O . LYS A 1 102 ? -18.633 4.611 18.879 1.00 84.19 102 LYS A O 1
ATOM 761 N N . MET A 1 103 ? -17.477 2.925 19.807 1.00 82.56 103 MET A N 1
ATOM 762 C CA . MET A 1 103 ? -17.994 1.901 18.899 1.00 82.56 103 MET A CA 1
ATOM 763 C C 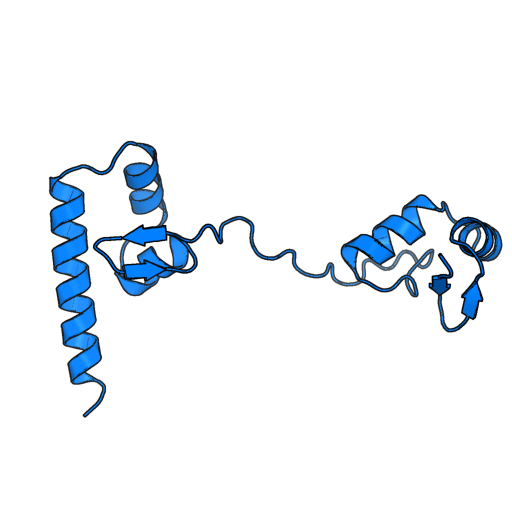. MET A 1 103 ? -19.506 1.727 19.054 1.00 82.56 103 MET A C 1
ATOM 765 O O . MET A 1 103 ? -20.209 1.751 18.049 1.00 82.56 103 MET A O 1
ATOM 769 N N . MET A 1 104 ? -20.015 1.653 20.289 1.00 83.75 104 MET A N 1
ATOM 770 C CA . MET A 1 104 ? -21.457 1.533 20.546 1.00 83.75 104 MET A CA 1
ATOM 771 C C . MET A 1 104 ? -22.239 2.738 20.000 1.00 83.75 104 MET A C 1
ATOM 773 O O . MET A 1 104 ? -23.288 2.564 19.384 1.00 83.75 104 MET A O 1
ATOM 777 N N . GLN A 1 105 ? -21.707 3.957 20.152 1.00 81.25 105 GLN A N 1
ATOM 778 C CA . GLN A 1 105 ? -22.293 5.165 19.553 1.00 81.25 105 GLN A CA 1
ATOM 779 C C . GLN A 1 105 ? -22.293 5.115 18.017 1.00 81.25 105 GLN A C 1
ATOM 781 O O . GLN A 1 105 ? -23.288 5.471 17.384 1.00 81.2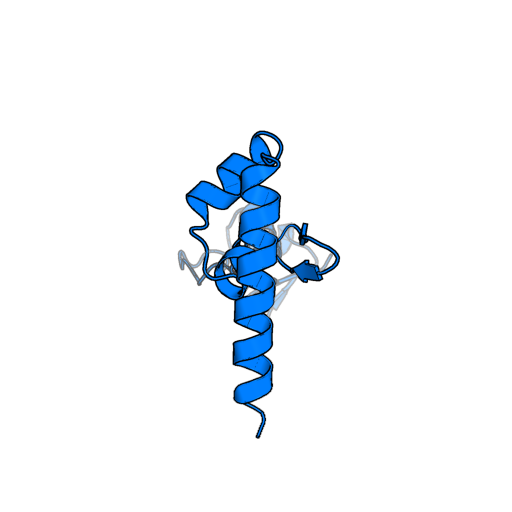5 105 GLN A O 1
ATOM 786 N N . ALA A 1 106 ? -21.189 4.670 17.413 1.00 76.00 106 ALA A N 1
ATOM 787 C CA . ALA A 1 106 ? -21.074 4.543 15.964 1.00 76.00 106 ALA A CA 1
ATOM 788 C C . ALA A 1 106 ? -22.040 3.488 15.396 1.00 76.00 106 ALA A C 1
ATOM 790 O O . ALA A 1 106 ? -22.606 3.700 14.326 1.00 76.00 106 ALA A O 1
ATOM 791 N N . ASP A 1 107 ? -22.268 2.385 16.114 1.00 73.75 107 ASP A N 1
ATOM 792 C CA . ASP A 1 107 ? -23.239 1.357 15.730 1.00 73.75 107 ASP A CA 1
ATOM 793 C C . ASP A 1 107 ? -24.684 1.832 15.855 1.00 73.75 107 ASP A C 1
ATOM 795 O O . ASP A 1 107 ? -25.456 1.652 14.913 1.00 73.75 107 ASP A O 1
ATOM 799 N N . ALA A 1 108 ? -25.033 2.504 16.955 1.00 74.19 108 ALA A N 1
ATOM 800 C CA . ALA A 1 108 ? -26.362 3.085 17.137 1.00 74.19 108 ALA A CA 1
ATOM 801 C C . ALA A 1 108 ? -26.695 4.092 16.019 1.00 74.19 108 ALA A C 1
ATOM 803 O O . ALA A 1 108 ? -27.779 4.057 15.436 1.00 74.19 108 ALA A O 1
ATOM 804 N N . GLY A 1 109 ? -25.731 4.939 15.642 1.00 67.56 109 GLY A N 1
ATOM 805 C CA . GLY A 1 109 ? -25.888 5.876 14.525 1.00 67.56 109 GLY A CA 1
ATOM 806 C C . GLY A 1 109 ? -25.956 5.206 13.147 1.00 67.56 109 GLY A C 1
ATOM 807 O O . GLY A 1 109 ? -26.526 5.773 12.215 1.00 67.56 109 GLY A O 1
ATOM 808 N N . ARG A 1 110 ? -25.395 4.000 12.993 1.00 62.53 110 ARG A N 1
ATOM 809 C CA . ARG A 1 110 ? -25.448 3.231 11.742 1.00 62.53 110 ARG A CA 1
ATOM 810 C C . ARG A 1 110 ? -26.772 2.484 11.588 1.00 62.53 110 ARG A C 1
ATOM 812 O O . ARG A 1 110 ? -27.283 2.418 10.476 1.00 62.53 110 ARG A O 1
ATOM 819 N N . GLN A 1 111 ? -27.336 1.987 12.689 1.00 58.31 111 GLN A N 1
ATOM 820 C CA . GLN A 1 111 ? -28.656 1.350 12.717 1.00 58.31 111 GLN A CA 1
ATOM 821 C C . GLN A 1 111 ? -29.786 2.348 12.420 1.00 58.31 111 GLN A C 1
ATOM 823 O O . GLN A 1 111 ? -30.712 2.011 11.694 1.00 58.31 111 GLN A O 1
ATOM 828 N N . GLY A 1 112 ? -29.674 3.601 12.877 1.00 54.72 112 GLY A N 1
ATOM 829 C CA . GLY A 1 112 ? -30.669 4.645 12.588 1.00 54.72 112 GLY A CA 1
ATOM 830 C C . GLY A 1 112 ? -30.648 5.209 11.160 1.00 54.72 112 GLY A C 1
ATOM 831 O O . GLY A 1 112 ? -31.559 5.934 10.786 1.00 54.72 112 GLY A O 1
ATOM 832 N N . ARG A 1 113 ? -29.621 4.907 10.352 1.00 49.41 113 ARG A N 1
ATOM 833 C CA . ARG A 1 113 ? -29.466 5.417 8.973 1.00 49.41 113 ARG A CA 1
ATOM 834 C C . ARG A 1 113 ? -29.917 4.432 7.890 1.00 49.41 113 ARG A C 1
ATOM 836 O O . ARG A 1 113 ? -29.752 4.726 6.710 1.00 49.41 113 ARG A O 1
ATOM 843 N N . ALA A 1 114 ? -30.416 3.265 8.295 1.00 46.28 114 ALA A N 1
ATOM 844 C CA . ALA A 1 114 ? -30.880 2.193 7.416 1.00 46.28 114 ALA A CA 1
ATOM 845 C C . ALA A 1 114 ? -32.416 2.027 7.420 1.00 46.28 114 ALA A C 1
ATOM 847 O O . ALA A 1 114 ? -32.900 0.986 6.983 1.00 46.28 114 ALA A O 1
ATOM 848 N N . ALA A 1 115 ? -33.155 3.026 7.915 1.00 37.94 115 ALA A N 1
ATOM 849 C CA . ALA A 1 115 ? -34.618 3.081 7.921 1.00 37.94 115 ALA A CA 1
ATOM 850 C C . ALA A 1 115 ? -35.118 4.221 7.028 1.00 37.94 115 ALA A C 1
ATOM 852 O O . ALA A 1 115 ? -34.464 5.291 7.038 1.00 37.94 115 ALA A O 1
#

InterPro domains:
  IPR010896 Nuclease-associated modular DNA-binding 1 [PF07453] (64-81)

Sequence (115 aa):
VPVRVRGVVYPSMSVAAVALNISPSSIAGQLSRRGVADGAGLGGHAPRAKAPPANSRRCVIHGREFPSIAAAARAIGVNYSHFFREVKRGMSDRYSQYLLAKMMQADAGRQGRAA

pLDDT: mean 77.4, std 11.51, range [37.94, 91.44]

Organism: NCBI:txid412755